Protein AF-A0A2S9G239-F1 (afdb_monomer)

pLDDT: mean 95.79, std 2.27, range [84.94,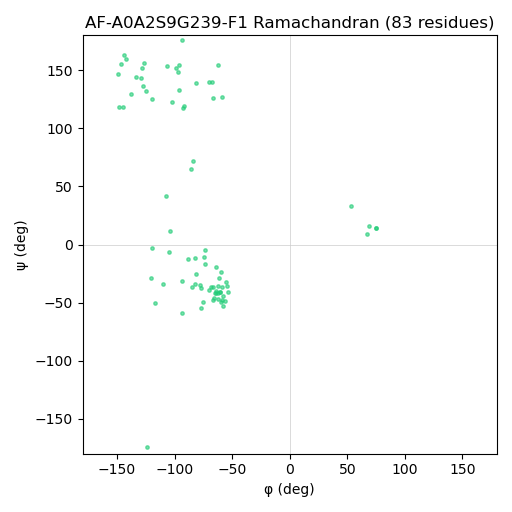 98.44]

Secondary structure (DSSP, 8-state):
-------EEBHHHHHTS--TT-HHHHIIIIII----S--B-GGGHHHHHHTTT--------HHHHIIIIIGGGT---PPPSSEE-

Foldseek 3Di:
DDDDDDKFFAQCLLVVVDVVPVVVCSCPCRVPHVVDPGTYHQVCVQVVQVVVVDGDDDKDAQVNCCVPPNVVVVDPDGRDNTMMD

Sequence (85 aa):
GSRLIFTYVRQDFIDGTNTYGAEAVYRRFRKRRQVWRSGLVPGRVGDLLADYGWRLVEQAGPSYFRDTYIRPTGRDVAASPLEWT

Mean predicted aligned error: 2.78 Å

Radius of gyration: 14.53 Å; Cα contacts (8 Å, |Δi|>4): 95; chains: 1; bounding box: 35×29×36 Å

Solvent-accessible surface area (backbone atoms only — not comparable to full-atom values): 5259 Å² total; per-residue (Å²): 132,89,86,87,86,65,72,48,40,38,30,50,47,71,73,62,79,42,57,84,90,35,57,71,54,44,46,52,42,49,71,75,35,64,75,58,86,72,42,46,54,83,95,45,50,49,60,58,33,43,79,73,77,40,76,73,86,75,75,48,48,34,66,52,51,28,65,73,63,33,57,79,68,74,55,98,68,81,53,58,85,51,52,34,63

Structure (mmCIF, N/CA/C/O backbone):
data_AF-A0A2S9G239-F1
#
_entry.id   AF-A0A2S9G239-F1
#
loop_
_atom_site.group_PDB
_atom_site.id
_atom_site.type_symbol
_atom_site.label_atom_id
_atom_site.label_alt_id
_atom_site.label_comp_id
_atom_site.label_asym_id
_atom_site.label_entity_id
_atom_site.label_seq_id
_atom_site.pdbx_PDB_ins_code
_atom_site.Cartn_x
_atom_site.Cartn_y
_atom_site.Cartn_z
_atom_site.occupancy
_atom_site.B_iso_or_equiv
_atom_site.auth_seq_id
_atom_site.auth_comp_id
_atom_site.auth_asym_id
_atom_site.auth_atom_id
_atom_site.pdbx_PDB_model_num
ATOM 1 N N . GLY A 1 1 ? -16.641 13.052 13.551 1.00 84.94 1 GLY A N 1
ATOM 2 C CA . GLY A 1 1 ? -15.784 11.897 13.880 1.00 84.94 1 GLY A CA 1
ATOM 3 C C . GLY A 1 1 ? -14.391 12.131 13.339 1.00 84.94 1 GLY A C 1
ATOM 4 O O . GLY A 1 1 ? -14.263 12.849 12.350 1.00 84.94 1 GLY A O 1
ATOM 5 N N . SER A 1 2 ? -13.380 11.559 13.991 1.00 95.81 2 SER A N 1
ATOM 6 C CA . SER A 1 2 ? -11.978 11.628 13.561 1.00 95.81 2 SER A CA 1
ATOM 7 C C . SER A 1 2 ? -11.773 10.974 12.191 1.00 95.81 2 SER A C 1
ATOM 9 O O . SER A 1 2 ? -12.544 10.099 11.796 1.00 95.81 2 SER A O 1
ATOM 11 N N . ARG A 1 3 ? -10.743 11.407 11.460 1.00 96.56 3 ARG A N 1
ATOM 12 C CA . ARG A 1 3 ? -10.346 10.843 10.163 1.00 96.56 3 ARG A CA 1
ATOM 13 C C . ARG A 1 3 ? -8.856 10.527 10.188 1.00 96.56 3 ARG A C 1
ATOM 15 O O . ARG A 1 3 ? -8.088 11.284 10.775 1.00 96.56 3 ARG A O 1
ATOM 22 N N . LEU A 1 4 ? -8.479 9.430 9.544 1.00 96.50 4 LEU A N 1
ATOM 23 C CA . LEU A 1 4 ? -7.101 8.984 9.386 1.00 96.50 4 LEU A CA 1
ATOM 24 C C . LEU A 1 4 ? -6.846 8.732 7.901 1.00 96.50 4 LEU A C 1
ATOM 26 O O . LEU A 1 4 ? -7.684 8.135 7.230 1.00 96.50 4 LEU A O 1
ATOM 30 N N . ILE A 1 5 ? -5.695 9.189 7.417 1.00 97.06 5 ILE A N 1
ATOM 31 C CA . ILE A 1 5 ? -5.168 8.873 6.089 1.00 97.06 5 ILE A CA 1
ATOM 32 C C . ILE A 1 5 ? -3.776 8.297 6.318 1.00 97.06 5 ILE A C 1
ATOM 34 O O . ILE A 1 5 ? -2.995 8.860 7.088 1.00 97.06 5 ILE A O 1
ATOM 38 N N . PHE A 1 6 ? -3.481 7.171 5.688 1.00 96.88 6 PHE A N 1
ATOM 39 C CA . PHE A 1 6 ? -2.189 6.510 5.779 1.00 96.88 6 PHE A CA 1
ATOM 40 C C . PHE A 1 6 ? -1.881 5.839 4.449 1.00 96.88 6 PHE A C 1
ATOM 42 O O . PHE A 1 6 ? -2.797 5.497 3.713 1.00 96.88 6 PHE A O 1
ATOM 49 N N . THR A 1 7 ? -0.600 5.637 4.159 1.00 96.75 7 THR A N 1
ATOM 50 C CA . THR A 1 7 ? -0.194 4.769 3.055 1.00 96.75 7 THR A CA 1
ATOM 51 C C . T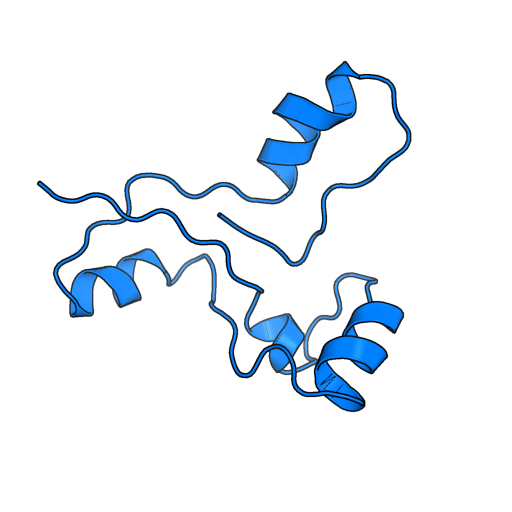HR A 1 7 ? 0.375 3.472 3.599 1.00 96.75 7 THR A C 1
ATOM 53 O O . THR A 1 7 ? 0.858 3.401 4.735 1.00 96.75 7 THR A O 1
ATOM 56 N N . TYR A 1 8 ? 0.287 2.417 2.803 1.00 97.19 8 TYR A N 1
ATOM 57 C CA . TYR A 1 8 ? 0.842 1.119 3.147 1.00 97.19 8 TYR A CA 1
ATOM 58 C C . TYR A 1 8 ? 1.435 0.425 1.924 1.00 97.19 8 TYR A C 1
ATOM 60 O O . TYR A 1 8 ? 1.098 0.723 0.778 1.00 97.19 8 TYR A O 1
ATOM 68 N N . VAL A 1 9 ? 2.324 -0.534 2.189 1.00 97.12 9 VAL A N 1
ATOM 69 C CA . VAL A 1 9 ? 2.859 -1.443 1.171 1.00 97.12 9 VAL A CA 1
ATOM 70 C C . VA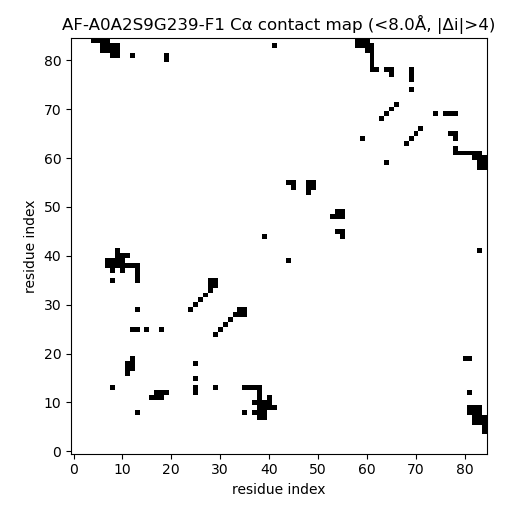L A 1 9 ? 2.137 -2.780 1.203 1.00 97.12 9 VAL A C 1
ATOM 72 O O . VAL A 1 9 ? 1.653 -3.215 2.250 1.00 97.12 9 VAL A O 1
ATOM 75 N N . ARG A 1 10 ? 2.071 -3.459 0.060 1.00 97.75 10 ARG A N 1
ATOM 76 C CA . ARG A 1 10 ? 1.390 -4.753 -0.037 1.00 97.75 10 ARG A CA 1
ATOM 77 C C . ARG A 1 10 ? 2.103 -5.857 0.751 1.00 97.75 10 ARG A C 1
ATOM 79 O O . ARG A 1 10 ? 3.328 -5.966 0.718 1.00 97.75 10 ARG A O 1
ATOM 86 N N . GLN A 1 11 ? 1.328 -6.706 1.422 1.00 97.94 11 GLN A N 1
ATOM 87 C CA . GLN A 1 11 ? 1.857 -7.819 2.221 1.00 97.94 11 GLN A CA 1
ATOM 88 C C . GLN A 1 11 ? 2.636 -8.845 1.375 1.00 97.94 11 GLN A C 1
ATOM 90 O O . GLN A 1 11 ? 3.730 -9.245 1.757 1.00 97.94 11 GLN A O 1
ATOM 95 N N . ASP A 1 12 ? 2.140 -9.195 0.186 1.00 97.75 12 ASP A N 1
ATOM 96 C CA . ASP A 1 12 ? 2.793 -10.135 -0.745 1.00 97.75 12 ASP A CA 1
ATOM 97 C C . ASP A 1 12 ? 4.184 -9.669 -1.223 1.00 97.75 12 ASP A C 1
ATOM 99 O O . ASP A 1 12 ? 5.080 -10.483 -1.466 1.00 97.75 12 ASP A O 1
ATOM 103 N N . PHE A 1 13 ? 4.409 -8.356 -1.279 1.00 97.44 13 PHE A N 1
ATOM 104 C CA . PHE A 1 13 ? 5.732 -7.783 -1.499 1.00 97.44 13 PHE A CA 1
ATOM 105 C C . PHE A 1 13 ? 6.660 -7.982 -0.297 1.00 97.44 13 PHE A C 1
ATOM 107 O O . PHE A 1 13 ? 7.838 -8.273 -0.482 1.00 97.44 13 PHE A O 1
ATOM 114 N N . ILE A 1 14 ? 6.158 -7.853 0.934 1.00 97.19 14 ILE A N 1
ATOM 115 C CA . ILE A 1 14 ? 6.947 -8.088 2.157 1.00 97.19 14 ILE A CA 1
ATOM 116 C C . ILE A 1 14 ? 7.312 -9.565 2.313 1.00 97.19 14 ILE A C 1
ATOM 118 O O . ILE A 1 14 ? 8.435 -9.875 2.734 1.00 97.19 14 ILE A O 1
ATOM 122 N N . ASP A 1 15 ? 6.400 -10.449 1.922 1.00 96.56 15 ASP A N 1
ATOM 123 C CA . ASP A 1 15 ? 6.591 -11.901 1.927 1.00 96.56 15 ASP A CA 1
ATOM 124 C C . ASP A 1 15 ? 7.520 -12.369 0.797 1.00 96.56 15 ASP A C 1
ATOM 126 O O . ASP A 1 15 ? 8.066 -13.470 0.845 1.00 96.56 15 ASP A O 1
ATOM 130 N N . GLY A 1 16 ? 7.741 -11.524 -0.215 1.00 96.00 16 GLY A N 1
ATOM 131 C CA . GLY A 1 16 ? 8.564 -11.844 -1.378 1.00 96.00 16 GLY A CA 1
ATOM 132 C C . GLY A 1 16 ? 7.888 -12.784 -2.374 1.00 96.00 16 GLY A C 1
ATOM 133 O O . GLY A 1 16 ? 8.574 -13.328 -3.237 1.00 96.00 16 GLY A O 1
ATOM 134 N N . THR A 1 17 ? 6.572 -12.975 -2.263 1.00 97.56 17 THR A N 1
ATOM 135 C CA . THR A 1 17 ? 5.779 -13.814 -3.170 1.00 97.56 17 THR A CA 1
ATOM 136 C C . THR A 1 17 ? 5.415 -13.075 -4.454 1.00 97.56 17 THR A C 1
ATOM 138 O O . THR A 1 17 ? 5.242 -13.710 -5.492 1.00 97.56 17 THR A O 1
ATOM 141 N N . ASN A 1 18 ? 5.357 -11.739 -4.417 1.00 97.25 18 ASN A N 1
ATOM 142 C CA . ASN A 1 18 ? 5.226 -10.912 -5.612 1.00 97.25 18 ASN A CA 1
ATOM 143 C C . ASN A 1 18 ? 6.009 -9.596 -5.485 1.00 97.25 18 ASN A C 1
ATOM 145 O O . ASN A 1 18 ? 5.724 -8.763 -4.629 1.00 97.25 18 ASN A O 1
ATOM 149 N N . THR A 1 19 ? 6.993 -9.390 -6.360 1.00 95.62 19 THR A N 1
ATOM 150 C CA . THR A 1 19 ? 7.840 -8.186 -6.378 1.00 95.62 19 THR A CA 1
ATOM 151 C C . THR A 1 19 ? 7.271 -7.052 -7.220 1.00 95.62 19 THR A C 1
ATOM 153 O O . THR A 1 19 ? 7.788 -5.941 -7.126 1.00 95.62 19 THR A O 1
ATOM 156 N N . TYR A 1 20 ? 6.248 -7.300 -8.044 1.00 95.06 20 TYR A N 1
ATOM 157 C CA . TYR A 1 20 ? 5.669 -6.317 -8.968 1.00 95.06 20 TYR A CA 1
ATOM 158 C C . TYR A 1 20 ? 6.698 -5.647 -9.897 1.00 95.06 20 TYR A C 1
ATOM 160 O O . TYR A 1 20 ? 6.576 -4.463 -10.205 1.00 95.06 20 TYR A O 1
ATOM 168 N N . GLY A 1 21 ? 7.744 -6.377 -10.304 1.00 94.94 21 GLY A N 1
ATOM 169 C CA . GLY A 1 21 ? 8.845 -5.828 -11.109 1.00 94.94 21 GLY A CA 1
ATOM 170 C C . GLY A 1 21 ? 9.729 -4.821 -10.359 1.00 94.94 21 GLY A C 1
ATOM 171 O O . GLY A 1 21 ? 10.463 -4.050 -10.975 1.00 94.94 21 GLY A O 1
ATOM 172 N N . ALA A 1 22 ? 9.638 -4.779 -9.025 1.00 94.81 22 ALA 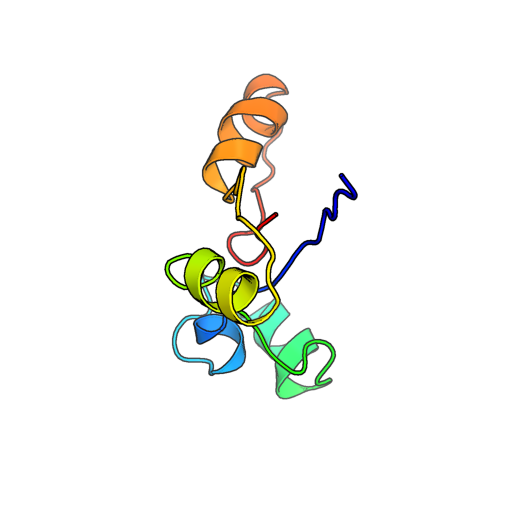A N 1
ATOM 173 C CA . ALA A 1 22 ? 10.388 -3.876 -8.159 1.00 94.81 22 ALA A CA 1
ATOM 174 C C . ALA A 1 22 ? 11.493 -4.615 -7.375 1.00 94.81 22 ALA A C 1
ATOM 176 O O . ALA A 1 22 ? 11.727 -4.355 -6.192 1.00 94.81 22 ALA A O 1
ATOM 177 N N . GLU A 1 23 ? 12.223 -5.536 -8.011 1.00 95.75 23 GLU A N 1
ATOM 178 C CA . GLU A 1 23 ? 13.240 -6.392 -7.373 1.00 95.75 23 GLU A CA 1
ATOM 179 C C . GLU A 1 23 ? 14.350 -5.574 -6.701 1.00 95.75 23 GLU A C 1
ATOM 181 O O . GLU A 1 23 ? 14.857 -5.934 -5.633 1.00 95.75 23 GLU A O 1
ATOM 186 N N . ALA A 1 24 ? 14.737 -4.450 -7.312 1.00 95.00 24 ALA A N 1
ATOM 187 C CA . ALA A 1 24 ? 15.720 -3.536 -6.740 1.00 95.00 24 ALA A CA 1
ATOM 188 C C . ALA A 1 24 ? 15.216 -2.904 -5.430 1.00 95.00 24 ALA A C 1
ATOM 190 O O . ALA A 1 24 ? 15.981 -2.806 -4.462 1.00 95.00 24 ALA A O 1
ATOM 191 N N . VAL A 1 25 ? 13.930 -2.539 -5.379 1.00 94.44 25 VAL A N 1
ATOM 192 C CA . VAL A 1 25 ? 13.257 -2.017 -4.180 1.00 94.44 25 VAL A CA 1
ATOM 193 C C . VAL A 1 25 ? 13.174 -3.113 -3.122 1.00 94.44 25 VAL A C 1
ATOM 195 O O . VAL A 1 25 ? 13.606 -2.889 -1.993 1.00 94.44 25 VAL A O 1
ATOM 198 N N . TYR A 1 26 ? 12.743 -4.324 -3.489 1.00 95.81 26 TYR A N 1
ATOM 199 C CA . TYR A 1 26 ? 12.665 -5.472 -2.578 1.00 95.81 26 TYR A CA 1
ATOM 200 C C . TYR A 1 26 ? 14.023 -5.779 -1.934 1.00 95.81 26 TYR A C 1
AT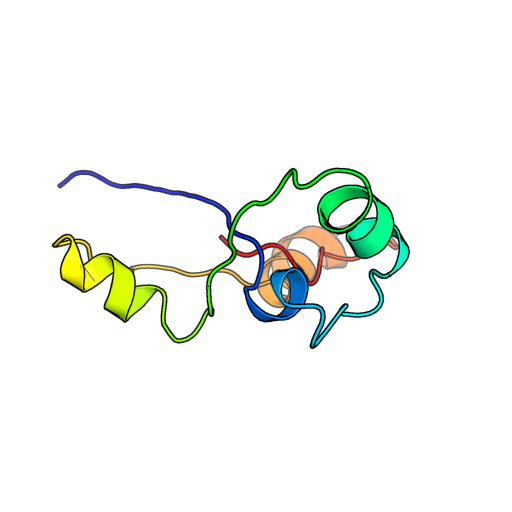OM 202 O O . TYR A 1 26 ? 14.167 -5.867 -0.711 1.00 95.81 26 TYR A O 1
ATOM 210 N N . ARG A 1 27 ? 15.084 -5.848 -2.744 1.00 95.94 27 ARG A N 1
ATOM 211 C CA . ARG A 1 27 ? 16.443 -6.080 -2.242 1.00 95.94 27 ARG A CA 1
ATOM 212 C C . ARG A 1 27 ? 16.892 -4.983 -1.274 1.00 95.94 27 ARG A C 1
ATOM 214 O O . ARG A 1 27 ? 17.543 -5.290 -0.276 1.00 95.94 27 ARG A O 1
ATOM 221 N N . ARG A 1 28 ? 16.577 -3.717 -1.557 1.00 94.69 28 ARG A N 1
ATOM 222 C CA . ARG A 1 28 ? 17.007 -2.571 -0.742 1.00 94.69 28 ARG A CA 1
ATOM 223 C C . ARG A 1 28 ? 16.223 -2.443 0.566 1.00 94.69 28 ARG A C 1
ATOM 225 O O . ARG A 1 28 ? 16.854 -2.299 1.611 1.00 94.69 28 ARG A O 1
ATOM 232 N N . PHE A 1 29 ? 14.896 -2.493 0.497 1.00 92.19 29 PHE A N 1
ATOM 233 C CA . PHE A 1 29 ? 13.981 -2.112 1.582 1.00 92.19 29 PHE A CA 1
ATOM 234 C C . PHE A 1 29 ? 13.329 -3.284 2.318 1.00 92.19 29 PHE A C 1
ATOM 236 O O . PHE A 1 29 ? 12.673 -3.063 3.338 1.00 92.19 29 PHE A O 1
ATOM 243 N N . ARG A 1 30 ? 13.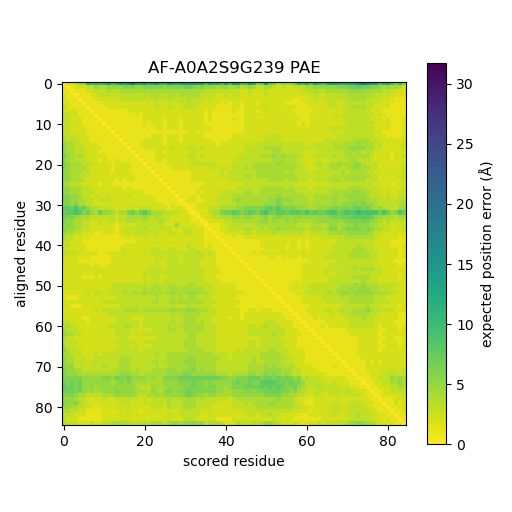536 -4.516 1.836 1.00 92.88 30 ARG A N 1
ATOM 244 C CA . ARG A 1 30 ? 13.142 -5.735 2.547 1.00 92.88 30 ARG A CA 1
ATOM 245 C C . ARG A 1 30 ? 14.329 -6.622 2.919 1.00 92.88 30 ARG A C 1
ATOM 247 O O . ARG A 1 30 ? 14.443 -6.991 4.083 1.00 92.88 30 ARG A O 1
ATOM 254 N N . LYS A 1 31 ? 15.224 -6.952 1.973 1.00 93.00 31 LYS A N 1
ATOM 255 C CA . LYS A 1 31 ? 16.361 -7.862 2.254 1.00 93.00 31 LYS A CA 1
ATOM 256 C C . LYS A 1 31 ? 17.505 -7.195 3.018 1.00 93.00 31 LYS A C 1
ATOM 258 O O . LYS A 1 31 ? 17.938 -7.710 4.038 1.00 93.00 31 LYS A O 1
ATOM 263 N N . ARG A 1 32 ? 18.039 -6.080 2.504 1.00 94.44 32 ARG A N 1
ATOM 264 C CA . ARG A 1 32 ? 19.225 -5.420 3.090 1.00 94.44 32 ARG A CA 1
ATOM 265 C C . ARG A 1 32 ? 18.896 -4.617 4.339 1.00 94.44 32 ARG A C 1
ATOM 267 O O . ARG A 1 32 ? 19.705 -4.539 5.255 1.00 94.44 32 ARG A O 1
ATOM 274 N N . ARG A 1 33 ? 17.735 -3.969 4.341 1.00 89.25 33 ARG A N 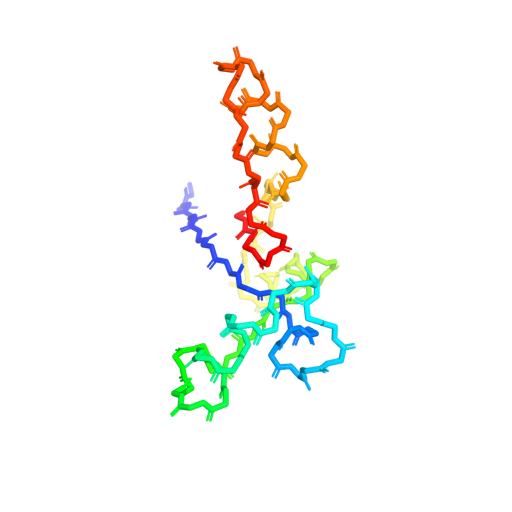1
ATOM 275 C CA . ARG A 1 33 ? 17.201 -3.219 5.474 1.00 89.25 33 ARG A CA 1
ATOM 276 C C . ARG A 1 33 ? 15.725 -3.537 5.552 1.00 89.25 33 ARG A C 1
ATOM 278 O O . ARG A 1 33 ? 15.064 -3.422 4.535 1.00 89.25 33 ARG A O 1
ATOM 285 N N . GLN A 1 34 ? 15.219 -3.925 6.714 1.00 90.94 34 GLN A N 1
ATOM 286 C CA . GLN A 1 34 ? 13.793 -4.192 6.918 1.00 90.94 34 GLN A CA 1
ATOM 287 C C . GLN A 1 34 ? 13.070 -2.884 7.255 1.00 90.94 34 GLN A C 1
ATOM 289 O O . GLN A 1 34 ? 12.625 -2.684 8.382 1.00 90.94 34 GLN A O 1
ATOM 294 N N . VAL A 1 35 ? 13.039 -1.958 6.291 1.00 94.12 35 VAL A N 1
ATOM 295 C CA . VAL A 1 35 ? 12.421 -0.637 6.492 1.00 94.12 35 VAL A CA 1
ATOM 296 C C . VAL A 1 35 ? 10.920 -0.797 6.707 1.00 94.12 35 VAL A C 1
ATOM 298 O O . VAL A 1 35 ? 10.377 -0.271 7.674 1.00 94.12 35 VAL A O 1
ATOM 301 N N . TRP A 1 36 ? 10.275 -1.604 5.865 1.00 93.44 36 TRP A N 1
ATOM 302 C CA . TRP A 1 36 ? 8.912 -2.060 6.101 1.00 93.44 36 TRP A CA 1
ATOM 303 C C . TRP A 1 36 ? 8.940 -3.384 6.860 1.00 93.44 36 TRP A C 1
ATOM 305 O O . TRP A 1 36 ? 9.507 -4.380 6.396 1.00 93.44 36 TRP A O 1
ATOM 315 N N . ARG A 1 37 ? 8.350 -3.375 8.058 1.00 91.50 37 ARG A N 1
ATOM 316 C CA . ARG A 1 37 ? 8.244 -4.565 8.912 1.00 91.50 37 ARG A CA 1
ATOM 317 C C . ARG A 1 37 ? 7.073 -5.457 8.510 1.00 91.50 37 ARG A C 1
ATOM 319 O O . ARG A 1 37 ? 7.189 -6.673 8.603 1.00 91.50 37 ARG A O 1
ATOM 326 N N . SER A 1 38 ? 5.993 -4.843 8.045 1.00 94.31 38 SER A N 1
ATOM 327 C CA . SER A 1 38 ? 4.757 -5.487 7.610 1.00 94.31 38 SER A CA 1
ATOM 328 C C . SER A 1 38 ? 4.167 -4.740 6.415 1.00 94.31 38 SER A C 1
ATOM 330 O O . SER A 1 38 ? 4.552 -3.602 6.131 1.00 94.31 38 SER A O 1
ATOM 332 N N . GLY A 1 39 ? 3.255 -5.403 5.710 1.00 96.81 39 GLY A N 1
ATOM 333 C CA . GLY A 1 39 ? 2.389 -4.794 4.712 1.00 96.81 39 GLY A CA 1
ATOM 334 C C . GLY A 1 39 ? 0.926 -5.069 5.048 1.00 96.81 39 GLY A C 1
ATOM 335 O O . GLY A 1 39 ? 0.618 -5.633 6.095 1.00 96.81 39 GLY A O 1
ATOM 336 N N . LEU A 1 40 ? 0.021 -4.671 4.158 1.00 98.00 40 LEU A N 1
ATOM 337 C CA . LEU A 1 40 ? -1.401 -5.001 4.251 1.00 98.00 40 LEU A CA 1
ATOM 338 C C . LEU A 1 40 ? -1.885 -5.650 2.953 1.00 98.00 40 LEU A C 1
ATOM 340 O O . LEU A 1 40 ? -1.303 -5.467 1.881 1.00 98.00 40 LEU A O 1
ATOM 344 N N . VAL A 1 41 ? -2.960 -6.428 3.051 1.00 97.88 41 VAL A N 1
ATOM 345 C CA . VAL A 1 41 ? -3.667 -6.970 1.886 1.00 97.88 41 VAL A CA 1
ATOM 346 C C . VAL A 1 41 ? -4.792 -5.994 1.540 1.00 97.88 41 VAL A C 1
ATOM 348 O O . VAL A 1 41 ? -5.692 -5.845 2.366 1.00 97.88 41 VAL A O 1
ATOM 351 N N . PRO A 1 42 ? -4.807 -5.359 0.349 1.00 96.88 42 PRO A N 1
ATOM 352 C CA . PRO A 1 42 ? -5.789 -4.317 0.035 1.00 96.88 42 PRO A CA 1
ATOM 353 C C . PRO A 1 42 ? -7.252 -4.729 0.225 1.00 96.88 42 PRO A C 1
ATOM 355 O O . PRO A 1 42 ? -8.067 -3.939 0.691 1.00 96.88 42 PRO A O 1
ATOM 358 N N . GLY A 1 43 ? -7.580 -5.990 -0.074 1.00 97.50 43 GLY A N 1
ATOM 359 C CA . GLY A 1 43 ? -8.924 -6.546 0.122 1.00 97.50 43 GLY A CA 1
ATOM 360 C C . GLY A 1 43 ? -9.306 -6.837 1.579 1.00 97.50 43 GLY A C 1
ATOM 361 O O . GLY A 1 43 ? -10.433 -7.242 1.824 1.00 97.50 43 GLY A O 1
ATOM 362 N N . ARG A 1 44 ? -8.390 -6.667 2.542 1.00 98.19 44 ARG A N 1
ATOM 363 C CA . ARG A 1 44 ? -8.593 -6.954 3.976 1.00 98.19 44 ARG A CA 1
ATOM 364 C C . ARG A 1 44 ? -8.415 -5.729 4.874 1.00 98.19 44 ARG A C 1
ATOM 366 O O . ARG A 1 44 ? -8.618 -5.835 6.077 1.00 98.19 44 ARG A O 1
ATOM 373 N N . VAL A 1 45 ? -8.052 -4.570 4.315 1.00 98.00 45 VAL A N 1
ATOM 374 C CA . VAL A 1 45 ? -7.864 -3.327 5.088 1.00 98.00 45 VAL A CA 1
ATOM 375 C C . VAL A 1 45 ? -9.156 -2.905 5.783 1.00 98.00 45 VAL A C 1
ATOM 377 O O . VAL A 1 45 ? -9.117 -2.503 6.939 1.00 98.00 45 VAL A O 1
ATOM 380 N N . GLY A 1 46 ? -10.303 -3.035 5.108 1.00 98.12 46 GLY A N 1
ATOM 381 C CA . GLY A 1 46 ? -11.606 -2.725 5.700 1.00 98.12 46 GLY A CA 1
ATOM 382 C C . GLY A 1 46 ? -11.899 -3.559 6.947 1.00 98.12 46 GLY A C 1
ATOM 383 O O . GLY A 1 46 ? -12.246 -2.991 7.979 1.00 98.12 46 GLY A O 1
ATOM 384 N N . ASP A 1 47 ? -11.684 -4.873 6.862 1.00 98.44 47 ASP A N 1
ATOM 385 C CA . ASP A 1 47 ? -11.880 -5.803 7.980 1.00 98.44 47 ASP A CA 1
ATOM 386 C C . ASP A 1 47 ? -10.930 -5.477 9.141 1.00 98.44 47 ASP A C 1
ATOM 388 O O . ASP A 1 47 ? -11.367 -5.333 10.278 1.00 98.44 47 ASP A O 1
ATOM 392 N N . LEU A 1 48 ? -9.642 -5.260 8.843 1.00 97.56 48 LEU A N 1
ATOM 393 C CA . LEU A 1 48 ? -8.647 -4.878 9.847 1.00 97.56 48 LEU A CA 1
ATOM 394 C C . LEU A 1 48 ? -9.036 -3.585 10.574 1.00 97.56 48 LEU A C 1
ATOM 396 O O . LEU A 1 48 ? -8.896 -3.491 11.785 1.00 97.56 48 LEU A O 1
ATOM 400 N N . LEU A 1 49 ? -9.501 -2.567 9.845 1.00 97.75 49 LEU A N 1
ATOM 401 C CA . LEU A 1 49 ? -9.918 -1.299 10.443 1.00 97.75 49 LEU A CA 1
ATOM 402 C C . LEU A 1 49 ? -11.171 -1.463 11.314 1.00 97.75 49 LEU A C 1
ATOM 404 O O . LEU A 1 49 ? -11.258 -0.827 12.369 1.00 97.75 49 LEU A O 1
ATOM 408 N N . ALA A 1 50 ? -12.105 -2.325 10.907 1.00 98.19 50 ALA A N 1
ATOM 409 C CA . ALA A 1 50 ? -13.316 -2.614 11.667 1.00 98.19 50 ALA A CA 1
ATOM 410 C C . ALA A 1 50 ? -13.011 -3.230 13.042 1.00 98.19 50 ALA A C 1
ATOM 412 O O . ALA A 1 50 ? -13.666 -2.849 14.015 1.00 98.19 50 ALA A O 1
ATOM 413 N N . ASP A 1 51 ? -11.969 -4.062 13.157 1.00 98.25 51 ASP A N 1
ATOM 414 C CA . ASP A 1 51 ? -11.509 -4.622 14.442 1.00 98.25 51 A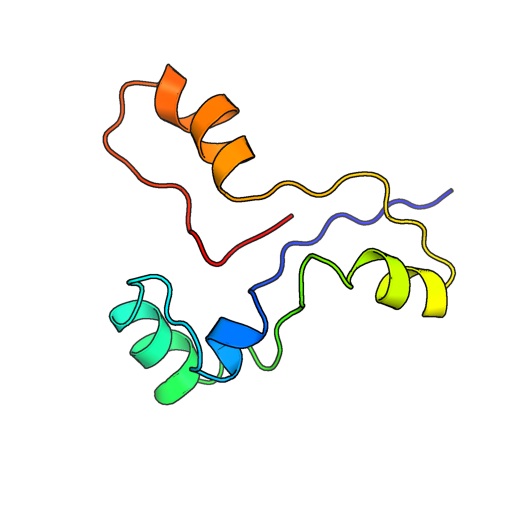SP A CA 1
ATOM 415 C C . ASP A 1 51 ? -11.093 -3.536 15.454 1.00 98.25 51 ASP A C 1
ATOM 417 O O . ASP A 1 51 ? -11.142 -3.746 16.667 1.00 98.25 51 ASP A O 1
ATOM 421 N N . TYR A 1 52 ? -10.732 -2.343 14.970 1.00 97.06 52 TYR A N 1
ATOM 422 C CA . TYR A 1 52 ? -10.387 -1.175 15.787 1.00 97.06 52 TYR A CA 1
ATOM 423 C C . TYR A 1 52 ? -11.499 -0.112 15.837 1.00 97.06 52 TYR A C 1
ATOM 425 O O . TYR A 1 52 ? -11.258 1.012 16.280 1.00 97.06 52 TYR A O 1
ATOM 433 N N . GLY A 1 53 ? -12.710 -0.429 15.367 1.00 97.69 53 GLY A N 1
ATOM 434 C CA . GLY A 1 53 ? -13.848 0.495 15.346 1.00 97.69 53 GLY A CA 1
ATOM 435 C C . GLY A 1 53 ? -13.778 1.573 14.258 1.00 97.69 53 GLY A C 1
ATOM 436 O O . GLY A 1 53 ? -14.533 2.547 14.304 1.00 97.69 53 GLY A O 1
ATOM 437 N N . TRP A 1 54 ? -12.889 1.420 13.275 1.00 97.94 54 TRP A N 1
ATOM 438 C CA . TRP A 1 54 ? -12.789 2.311 12.122 1.00 97.94 54 TRP A CA 1
ATOM 439 C C . TRP A 1 54 ? -13.557 1.754 10.926 1.00 97.94 54 TRP A C 1
ATOM 441 O O . TRP A 1 54 ? -13.743 0.553 10.767 1.00 97.94 54 TRP A O 1
ATOM 451 N N . ARG A 1 55 ? -13.985 2.650 10.036 1.00 97.75 55 ARG A N 1
ATOM 452 C CA . ARG A 1 55 ? -14.643 2.292 8.779 1.00 97.75 55 ARG A CA 1
ATOM 453 C C . ARG A 1 55 ? -13.821 2.814 7.614 1.00 97.75 55 ARG A C 1
ATOM 455 O O . ARG A 1 55 ? -13.571 4.016 7.539 1.00 97.75 55 ARG A O 1
ATOM 462 N N . LEU A 1 56 ? -13.452 1.923 6.696 1.00 97.69 56 LEU A N 1
ATOM 463 C CA . LEU A 1 56 ? -12.825 2.308 5.436 1.00 97.69 56 LEU A CA 1
ATOM 464 C C . LEU A 1 56 ? -13.834 3.086 4.582 1.00 97.69 56 LEU A C 1
ATOM 466 O O . LEU A 1 56 ? -14.954 2.624 4.360 1.00 97.69 56 LEU A O 1
ATOM 470 N N . VAL A 1 57 ? -13.446 4.282 4.143 1.00 97.56 57 VAL A N 1
ATOM 471 C CA . VAL A 1 57 ? -14.293 5.159 3.316 1.00 97.56 57 VAL A CA 1
ATOM 472 C C . VAL A 1 57 ? -13.791 5.278 1.886 1.00 97.56 57 VAL A C 1
ATOM 474 O O . VAL A 1 57 ? -14.598 5.380 0.970 1.00 97.56 57 VAL A O 1
ATOM 477 N N . GLU A 1 58 ? -12.478 5.237 1.697 1.00 97.19 58 GLU A N 1
ATOM 478 C CA . GLU A 1 58 ? -11.816 5.362 0.407 1.00 97.19 58 GLU A CA 1
ATOM 479 C C . GLU A 1 58 ? -10.523 4.552 0.452 1.00 97.19 58 GLU A C 1
ATOM 481 O O . GLU A 1 58 ? -9.918 4.421 1.517 1.00 97.19 58 GLU A O 1
ATOM 486 N N . GLN A 1 59 ? -10.143 3.984 -0.690 1.00 97.19 59 GLN A N 1
ATOM 487 C CA . GLN A 1 59 ? -8.858 3.329 -0.882 1.00 97.19 59 GLN A CA 1
ATOM 488 C C . GLN A 1 59 ? -8.424 3.513 -2.339 1.00 97.19 59 GLN A C 1
ATOM 490 O O . GLN A 1 59 ? -9.095 3.044 -3.263 1.00 97.19 59 GLN A O 1
ATOM 495 N N . ALA A 1 60 ? -7.297 4.180 -2.539 1.00 97.12 60 ALA A N 1
ATOM 496 C CA . ALA A 1 60 ? -6.704 4.481 -3.826 1.00 97.12 60 ALA A CA 1
ATOM 497 C C . ALA A 1 60 ? -5.528 3.540 -4.113 1.00 97.12 60 ALA A C 1
ATOM 499 O O . ALA A 1 60 ? -4.541 3.469 -3.379 1.00 97.12 60 ALA A O 1
ATOM 500 N N . GLY A 1 61 ? -5.634 2.825 -5.232 1.00 96.31 61 GLY A N 1
ATOM 501 C CA . GLY A 1 61 ? -4.552 2.004 -5.760 1.00 96.31 61 GLY A CA 1
ATOM 502 C C . GLY A 1 61 ? -3.684 2.741 -6.790 1.00 96.31 61 GLY A C 1
ATOM 503 O O . GLY A 1 61 ? -4.022 3.839 -7.243 1.00 96.31 61 GLY A O 1
ATOM 504 N N . PRO A 1 62 ? -2.608 2.099 -7.271 1.00 95.25 62 PRO A N 1
ATOM 505 C CA . PRO A 1 62 ? -1.694 2.673 -8.263 1.00 95.25 62 PRO A CA 1
ATOM 506 C C . PRO A 1 62 ? -2.375 3.143 -9.559 1.00 95.25 62 PRO A C 1
ATOM 508 O O . PRO A 1 62 ? -1.939 4.114 -10.177 1.00 95.25 62 PRO A O 1
ATOM 511 N N . SER A 1 63 ? -3.456 2.474 -9.981 1.00 94.81 63 SER A N 1
ATOM 512 C CA . SER A 1 63 ? -4.234 2.865 -11.163 1.00 94.81 63 SER A CA 1
ATOM 513 C C . SER A 1 63 ? -4.893 4.230 -11.006 1.00 94.81 63 SER A C 1
ATOM 515 O O . SER A 1 63 ? -4.835 5.024 -11.939 1.00 94.81 63 SER A O 1
ATOM 517 N N . TYR A 1 64 ? -5.447 4.522 -9.826 1.00 96.62 64 TYR A N 1
ATOM 518 C CA . TYR A 1 64 ? -6.049 5.819 -9.532 1.00 96.62 64 TYR A CA 1
ATOM 519 C C . TYR A 1 64 ? -5.015 6.937 -9.682 1.00 96.62 64 TYR A C 1
ATOM 521 O O . TYR A 1 64 ? -5.239 7.893 -10.420 1.00 96.62 64 TYR A O 1
ATOM 529 N N . PHE A 1 65 ? -3.834 6.788 -9.072 1.00 95.19 65 PHE A N 1
ATOM 530 C CA . PHE A 1 65 ? -2.790 7.809 -9.176 1.00 95.19 65 PHE A CA 1
ATOM 531 C C . PHE A 1 65 ? -2.268 7.981 -10.601 1.00 95.19 65 PHE A C 1
ATOM 533 O O . PHE A 1 65 ? -2.079 9.108 -11.067 1.00 95.19 65 PHE A O 1
ATOM 540 N N . ARG A 1 66 ? -2.073 6.866 -11.312 1.00 95.38 66 ARG A N 1
ATOM 541 C CA . ARG A 1 66 ? -1.658 6.887 -12.713 1.00 95.38 66 ARG A CA 1
ATOM 542 C C . ARG A 1 66 ? -2.652 7.665 -13.570 1.00 95.38 66 ARG A C 1
ATOM 544 O O . ARG A 1 66 ? -2.234 8.552 -14.308 1.00 95.38 66 ARG A O 1
ATOM 551 N N . ASP A 1 67 ? -3.932 7.320 -13.503 1.00 96.25 67 ASP A N 1
ATOM 552 C CA . ASP A 1 67 ? -4.929 7.848 -14.433 1.00 96.25 67 ASP A CA 1
ATOM 553 C C . ASP A 1 67 ? -5.351 9.280 -14.077 1.00 96.25 67 ASP A C 1
ATOM 555 O O . ASP A 1 67 ? -5.541 10.093 -14.979 1.00 96.25 67 ASP A O 1
ATOM 559 N N . THR A 1 68 ? -5.410 9.615 -12.786 1.00 96.50 68 THR A N 1
ATOM 560 C CA . THR A 1 68 ? -5.859 10.932 -12.314 1.00 96.50 68 THR A CA 1
ATOM 561 C C . THR A 1 68 ? -4.744 11.978 -12.310 1.00 96.50 68 THR A C 1
ATOM 563 O O . THR A 1 68 ? -5.006 13.138 -12.618 1.00 96.50 68 THR A O 1
ATOM 566 N N . TYR A 1 69 ? -3.502 11.602 -11.975 1.00 94.94 69 TYR A N 1
ATOM 567 C CA . TYR A 1 69 ? -2.432 12.584 -11.729 1.00 94.94 69 TYR A CA 1
ATOM 568 C C . TYR A 1 69 ? -1.217 12.457 -12.638 1.00 94.94 69 TYR A C 1
ATOM 570 O O . TYR A 1 69 ? -0.552 13.459 -12.877 1.00 94.94 69 TYR A O 1
ATOM 578 N N . ILE A 1 70 ? -0.889 11.264 -13.136 1.00 95.62 70 ILE A N 1
ATOM 579 C CA . ILE A 1 70 ? 0.340 11.070 -13.920 1.00 95.62 70 ILE A CA 1
ATOM 580 C C . ILE A 1 70 ? 0.059 11.212 -15.411 1.00 95.62 70 ILE A C 1
ATOM 582 O O . ILE A 1 70 ? 0.626 12.086 -16.064 1.00 95.62 70 ILE A O 1
ATOM 586 N N . ARG A 1 71 ? -0.841 10.387 -15.951 1.00 95.88 71 ARG A N 1
ATOM 587 C CA . ARG 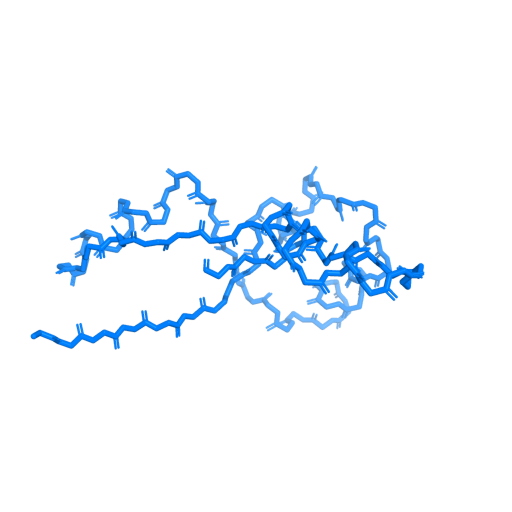A 1 71 ? -1.173 10.355 -17.379 1.00 95.88 71 ARG A CA 1
ATOM 588 C C . ARG A 1 71 ? -1.564 11.734 -17.936 1.00 95.88 71 ARG A C 1
ATOM 590 O O . ARG A 1 71 ? -1.070 12.062 -19.014 1.00 95.88 71 ARG A O 1
ATOM 597 N N . PRO A 1 72 ? -2.338 12.583 -17.226 1.00 97.44 72 PRO A N 1
ATOM 598 C CA . PRO A 1 72 ? -2.677 13.920 -17.721 1.00 97.44 72 PRO A CA 1
ATOM 599 C C . PRO A 1 72 ? -1.476 14.859 -17.886 1.00 97.44 72 PRO A C 1
ATOM 601 O O . PRO A 1 72 ? -1.562 15.836 -18.620 1.00 97.44 72 PRO A O 1
ATOM 604 N N . THR A 1 73 ? -0.348 14.578 -17.228 1.00 97.19 73 THR A N 1
ATOM 605 C CA . THR A 1 73 ? 0.858 15.419 -17.319 1.00 97.19 73 THR A CA 1
ATOM 606 C C . THR A 1 73 ? 1.703 15.136 -18.559 1.00 97.19 73 THR A C 1
ATOM 608 O O . THR A 1 73 ? 2.646 15.878 -18.824 1.00 97.19 73 THR A O 1
ATOM 611 N N . GLY A 1 74 ? 1.425 14.048 -19.290 1.00 96.25 74 GLY A N 1
ATOM 612 C CA . GLY A 1 74 ? 2.243 13.597 -20.422 1.00 96.25 74 GLY A CA 1
ATOM 613 C C . GLY A 1 74 ? 3.644 13.102 -20.040 1.00 96.25 74 GLY A C 1
ATOM 614 O O . GLY A 1 74 ? 4.473 12.882 -20.919 1.00 96.25 74 GLY A O 1
ATOM 615 N N . ARG A 1 75 ? 3.939 12.937 -18.743 1.00 95.12 75 ARG A N 1
ATOM 616 C CA . ARG A 1 75 ? 5.238 12.454 -18.262 1.00 95.12 75 ARG A CA 1
ATOM 617 C C . ARG A 1 75 ? 5.336 10.935 -18.339 1.00 95.12 75 ARG A C 1
ATOM 619 O O . ARG A 1 75 ? 4.413 10.230 -17.938 1.00 95.12 75 ARG A O 1
ATOM 626 N N . ASP A 1 76 ? 6.505 10.454 -18.753 1.00 93.50 76 ASP A N 1
ATOM 627 C CA . ASP A 1 76 ? 6.853 9.032 -18.739 1.00 93.50 76 ASP A CA 1
ATOM 628 C C . ASP A 1 76 ? 7.371 8.612 -17.354 1.00 93.50 76 ASP A C 1
ATOM 630 O O . ASP A 1 76 ? 8.567 8.454 -17.109 1.00 93.50 76 ASP A O 1
ATOM 634 N N . VAL A 1 77 ? 6.450 8.543 -16.393 1.00 92.69 77 VAL A N 1
ATOM 635 C CA . VAL A 1 77 ? 6.708 8.086 -15.023 1.00 92.69 77 VAL A CA 1
ATOM 636 C C . VAL A 1 77 ? 5.604 7.105 -14.638 1.00 92.69 77 VAL A C 1
ATOM 638 O O . VAL A 1 77 ? 4.453 7.279 -15.024 1.00 92.69 77 VAL A O 1
ATOM 641 N N . ALA A 1 78 ? 5.928 6.067 -13.870 1.00 90.62 78 ALA A N 1
ATOM 642 C CA . ALA A 1 78 ? 4.944 5.107 -13.375 1.00 90.62 78 ALA A CA 1
ATOM 643 C C . ALA A 1 78 ? 4.496 5.439 -11.943 1.00 90.62 78 ALA A C 1
ATOM 645 O O . ALA A 1 78 ? 5.285 5.919 -11.128 1.00 90.62 78 ALA A O 1
ATOM 646 N N . ALA A 1 79 ? 3.244 5.115 -11.610 1.00 94.38 79 ALA A N 1
ATOM 647 C CA . ALA A 1 79 ? 2.830 5.001 -10.213 1.00 94.38 79 ALA A CA 1
ATOM 648 C C . ALA A 1 79 ? 3.477 3.751 -9.594 1.00 94.38 79 ALA A C 1
ATOM 650 O O . ALA A 1 79 ? 3.544 2.704 -10.244 1.00 94.38 79 ALA A O 1
ATOM 651 N N . SER A 1 80 ? 3.928 3.845 -8.340 1.00 93.62 80 SER A N 1
ATOM 652 C CA . SER A 1 80 ? 4.455 2.685 -7.612 1.00 93.62 80 SER A CA 1
ATOM 653 C C . SER A 1 80 ? 3.383 1.594 -7.528 1.00 93.62 80 SER A C 1
ATOM 655 O O . SER A 1 80 ? 2.294 1.879 -7.038 1.00 93.62 80 SER A O 1
ATOM 657 N N . PRO A 1 81 ? 3.655 0.342 -7.942 1.00 92.56 81 PRO A N 1
ATOM 658 C CA . PRO A 1 81 ? 2.683 -0.745 -7.815 1.00 92.56 81 PRO A CA 1
ATOM 659 C C . PRO A 1 81 ? 2.529 -1.244 -6.366 1.00 92.56 81 PRO A C 1
ATOM 661 O O . PRO A 1 81 ? 1.637 -2.045 -6.076 1.00 92.56 81 PRO A O 1
ATOM 664 N N . LEU A 1 82 ? 3.421 -0.806 -5.471 1.00 95.56 82 LEU A N 1
ATOM 665 C CA . LEU A 1 82 ? 3.540 -1.306 -4.103 1.00 95.56 82 LEU A CA 1
ATOM 666 C C . LEU A 1 82 ? 2.746 -0.484 -3.094 1.00 95.56 82 LEU A C 1
ATOM 668 O O . LEU A 1 82 ? 2.316 -1.045 -2.091 1.00 95.56 82 LEU A O 1
ATOM 672 N N . GLU A 1 83 ? 2.599 0.819 -3.337 1.00 95.44 83 GLU A N 1
ATOM 673 C CA . GLU A 1 83 ? 2.029 1.770 -2.382 1.00 95.44 83 GLU A CA 1
ATOM 674 C C . GLU A 1 83 ? 0.542 2.006 -2.658 1.00 95.44 83 GLU A C 1
ATOM 676 O O . GLU A 1 83 ? 0.132 2.203 -3.803 1.00 95.44 83 GLU A O 1
ATOM 681 N N . TRP A 1 84 ? -0.249 1.944 -1.591 1.00 97.81 84 TRP A N 1
ATOM 682 C CA . TRP A 1 84 ? -1.693 2.163 -1.566 1.00 97.81 84 TRP A CA 1
ATOM 683 C C . TRP A 1 84 ? -2.024 3.184 -0.479 1.00 97.81 84 TRP A C 1
ATOM 685 O O . TRP A 1 84 ? -1.300 3.256 0.518 1.00 97.81 84 TRP A O 1
ATOM 695 N N . THR A 1 85 ? -3.115 3.926 -0.666 1.00 96.06 85 THR A N 1
ATOM 696 C CA . THR A 1 85 ? -3.572 4.996 0.238 1.00 96.06 85 THR A CA 1
ATOM 697 C C . THR A 1 85 ? -5.033 4.815 0.600 1.00 96.06 85 THR A C 1
ATOM 699 O O . THR A 1 85 ? -5.799 4.424 -0.306 1.00 96.06 85 THR A O 1
#